Protein AF-A0A835FWF7-F1 (afdb_monomer_lite)

Organism: NCBI:txid1010633

pLDDT: mean 70.06, std 18.88, range [43.25, 95.38]

Foldseek 3Di:
DPPVVVVVVVVVVVVVPDDDDDDDDDDDDDPPPPDPPDPPDPDDDDDWDWDAAADWPADPVRFTAQDDAAAAKDWDDDDPNWIKIAGQDWALDGHHGTWTAPPVPSTIGDPDIDTDDDSDHHPVVVD

Radius of gyration: 30.27 Å; chains: 1; bounding box: 57×34×89 Å

InterPro domains:
  IPR000877 Proteinase inhibitor I12, Bowman-Birk [SM00269] (69-123)
  IPR035995 Bowman-Birk type proteinase inhibitor [G3DSA:2.10.69.10] (63-123)
  IPR035995 Bowman-Birk type proteinase inhibitor [SSF57247] (64-125)

Sequence (127 aa):
MEKRVASIAALLLFLVAGLFAAAVAGDDADGAIRLPSDTTASGPEEMARIVRGTTTTEGENGEKRPWKCCDKSVTGPTTEGKVVWYCMDKVKKCTCNSCYELVASQSYYCLDGYSGISPGPSCTTHA

Structure (mmCIF, N/CA/C/O backbone):
data_AF-A0A835FWF7-F1
#
_entry.id   AF-A0A835FWF7-F1
#
loop_
_atom_site.group_PDB
_atom_site.id
_atom_site.type_symbol
_atom_site.label_atom_id
_atom_site.label_alt_id
_atom_site.label_comp_id
_atom_site.label_asym_id
_atom_site.label_entity_id
_atom_site.label_seq_id
_atom_site.pdbx_PDB_ins_code
_atom_site.Cartn_x
_atom_site.Cartn_y
_atom_site.Cartn_z
_atom_site.occupancy
_atom_site.B_iso_or_equiv
_atom_site.auth_seq_id
_atom_site.auth_comp_id
_atom_site.auth_asym_id
_atom_site.auth_atom_id
_atom_site.pdbx_PDB_model_num
ATOM 1 N N . MET A 1 1 ? -26.712 -21.075 -76.425 1.00 50.34 1 MET A N 1
ATOM 2 C CA . MET A 1 1 ? -27.447 -21.698 -75.304 1.00 50.34 1 MET A CA 1
ATOM 3 C C . MET A 1 1 ? -27.245 -20.844 -74.050 1.00 50.34 1 MET A C 1
ATOM 5 O O . MET A 1 1 ? -26.800 -21.351 -73.036 1.00 50.34 1 MET A O 1
ATOM 9 N N . GLU A 1 2 ? -27.596 -19.552 -74.091 1.00 48.06 2 GLU A N 1
ATOM 10 C CA . GLU A 1 2 ? -27.304 -18.622 -72.979 1.00 48.06 2 GLU A CA 1
ATOM 11 C C . GLU A 1 2 ? -28.538 -18.150 -72.195 1.00 48.06 2 GLU A C 1
ATOM 13 O O . GLU A 1 2 ? -28.414 -17.657 -71.080 1.00 48.06 2 GLU A O 1
ATOM 18 N N . LYS A 1 3 ? -29.756 -18.337 -72.718 1.00 46.75 3 LYS A N 1
ATOM 19 C CA . LYS A 1 3 ? -30.972 -17.790 -72.079 1.00 46.75 3 LYS A CA 1
ATOM 20 C C . LYS A 1 3 ? -31.459 -18.589 -70.863 1.00 46.75 3 LYS A C 1
ATOM 22 O O . LYS A 1 3 ? -32.223 -18.067 -70.062 1.00 46.75 3 LYS A O 1
ATOM 27 N N . ARG A 1 4 ? -31.033 -19.852 -70.713 1.00 54.25 4 ARG A N 1
ATOM 28 C CA . ARG A 1 4 ? -31.480 -20.727 -69.609 1.00 54.25 4 ARG A CA 1
ATOM 29 C C . ARG A 1 4 ? -30.618 -20.615 -68.348 1.00 54.25 4 ARG A C 1
ATOM 31 O O . ARG A 1 4 ? -31.117 -20.890 -67.267 1.00 54.25 4 ARG A O 1
ATOM 38 N N . VAL A 1 5 ? -29.367 -20.164 -68.467 1.00 54.19 5 VAL A N 1
ATOM 39 C CA . VAL A 1 5 ? -28.439 -20.053 -67.325 1.00 54.19 5 VAL A CA 1
ATOM 40 C C . VAL A 1 5 ? -28.712 -18.785 -66.508 1.00 54.19 5 VAL A C 1
ATOM 42 O O . VAL A 1 5 ? -28.734 -18.837 -65.281 1.00 54.19 5 VAL A O 1
ATOM 45 N N . ALA A 1 6 ? -29.045 -17.670 -67.170 1.00 52.59 6 ALA A N 1
ATOM 46 C CA . ALA A 1 6 ? -29.401 -16.418 -66.494 1.00 52.59 6 ALA A CA 1
ATOM 47 C C . ALA A 1 6 ? -30.684 -16.532 -65.646 1.00 52.59 6 ALA A C 1
ATOM 49 O O . ALA A 1 6 ? -30.808 -15.892 -64.605 1.00 52.59 6 ALA A O 1
ATOM 50 N N . SER A 1 7 ? -31.628 -17.382 -66.065 1.00 54.88 7 SER A N 1
ATOM 51 C CA . SER A 1 7 ? -32.915 -17.554 -65.383 1.00 54.88 7 SER A CA 1
ATOM 52 C C . SER A 1 7 ? -32.791 -18.365 -64.083 1.00 54.88 7 SER A C 1
ATOM 54 O O . SER A 1 7 ? -33.498 -18.092 -63.119 1.00 54.88 7 SER A O 1
ATOM 56 N N . ILE A 1 8 ? -31.842 -19.305 -64.020 1.00 54.81 8 ILE A N 1
ATOM 57 C CA . ILE A 1 8 ? -31.585 -20.128 -62.826 1.00 54.81 8 ILE A CA 1
ATOM 58 C C . ILE A 1 8 ? -30.749 -19.350 -61.796 1.00 54.81 8 ILE A C 1
ATOM 60 O O . ILE A 1 8 ? -31.017 -19.433 -60.599 1.00 54.81 8 ILE A O 1
ATOM 64 N N . ALA A 1 9 ? -29.789 -18.533 -62.249 1.00 53.38 9 ALA A N 1
ATOM 65 C CA . ALA A 1 9 ? -28.990 -17.676 -61.368 1.00 53.38 9 ALA A CA 1
ATOM 66 C C . ALA A 1 9 ? -29.830 -16.580 -60.683 1.00 53.38 9 ALA A C 1
ATOM 68 O O . ALA A 1 9 ? -29.600 -16.268 -59.516 1.00 53.38 9 ALA A O 1
ATOM 69 N N . ALA A 1 10 ? -30.842 -16.039 -61.372 1.00 54.16 10 ALA A N 1
ATOM 70 C CA . ALA A 1 10 ? -31.753 -15.055 -60.790 1.00 54.16 10 ALA A CA 1
ATOM 71 C C . ALA A 1 10 ? -32.640 -15.657 -59.684 1.00 54.16 10 ALA A C 1
ATOM 73 O O . ALA A 1 10 ? -32.841 -15.027 -58.652 1.00 54.16 10 ALA A O 1
ATOM 74 N N . LEU A 1 11 ? -33.121 -16.894 -59.854 1.00 53.59 11 LEU A N 1
ATOM 75 C CA . LEU A 1 11 ? -33.978 -17.570 -58.869 1.00 53.59 11 LEU A CA 1
ATOM 76 C C . LEU A 1 11 ? -33.251 -17.920 -57.559 1.00 53.59 11 LEU A C 1
ATOM 78 O O . LEU A 1 11 ? -33.881 -17.931 -56.504 1.00 53.59 11 LEU A O 1
ATOM 82 N N . LEU A 1 12 ? -31.934 -18.150 -57.599 1.00 54.00 12 LEU A N 1
ATOM 83 C CA . LEU A 1 12 ? -31.133 -18.432 -56.401 1.00 54.00 12 LEU A CA 1
ATOM 84 C C . LEU A 1 12 ? -30.825 -17.179 -55.561 1.00 54.00 12 LEU A C 1
ATOM 86 O O . LEU A 1 12 ? -30.645 -17.295 -54.352 1.00 54.00 12 LEU A O 1
ATOM 90 N N . LEU A 1 13 ? -30.816 -15.982 -56.160 1.00 53.31 13 LEU A N 1
ATOM 91 C CA . LEU A 1 13 ? -30.558 -14.723 -55.443 1.00 53.31 13 LEU A CA 1
ATOM 92 C C . LEU A 1 13 ? -31.771 -14.202 -54.652 1.00 53.31 13 LEU A C 1
ATOM 94 O O . LEU A 1 13 ? -31.589 -13.510 -53.654 1.00 53.31 13 LEU A O 1
ATOM 98 N N . PHE A 1 14 ? -33.000 -14.553 -55.042 1.00 51.72 14 PHE A N 1
ATOM 99 C CA . PHE A 1 14 ? -34.215 -14.085 -54.355 1.00 51.72 14 PHE A CA 1
ATOM 100 C C . PHE A 1 14 ? -34.607 -14.909 -53.113 1.00 51.72 14 PHE A C 1
ATOM 102 O O . PHE A 1 14 ? -35.431 -14.455 -52.323 1.00 51.72 14 PHE A O 1
ATOM 109 N N . LEU A 1 15 ? -34.001 -16.081 -52.885 1.00 49.94 15 LEU A N 1
ATOM 110 C CA . LEU A 1 15 ? -34.315 -16.953 -51.739 1.00 49.94 15 LEU A CA 1
ATOM 111 C C . LEU A 1 15 ? -33.665 -16.526 -50.407 1.00 49.94 15 LEU A C 1
ATOM 113 O O . LEU A 1 15 ? -33.995 -17.089 -49.368 1.00 49.94 15 LEU A O 1
ATOM 117 N N . VAL A 1 16 ? -32.785 -15.519 -50.403 1.00 51.09 16 VAL A N 1
ATOM 118 C CA . VAL A 1 16 ? -32.129 -15.018 -49.173 1.00 51.09 16 VAL A CA 1
ATOM 119 C C . VAL A 1 16 ? -32.954 -13.916 -48.476 1.00 51.09 16 VAL A C 1
ATOM 121 O O . VAL A 1 16 ? -32.635 -13.496 -47.369 1.00 51.09 16 VAL A O 1
ATOM 124 N N . ALA A 1 17 ? -34.053 -13.456 -49.080 1.00 53.03 17 ALA A N 1
ATOM 125 C CA . ALA A 1 17 ? -34.819 -12.293 -48.617 1.00 53.03 17 ALA A CA 1
ATOM 126 C C . ALA A 1 17 ? -36.077 -12.641 -47.794 1.00 53.03 17 ALA A C 1
ATOM 128 O O . ALA A 1 17 ? -37.092 -11.957 -47.904 1.00 53.03 17 ALA A O 1
ATOM 129 N N . GLY A 1 18 ? -36.055 -13.709 -46.992 1.00 57.72 18 GLY A N 1
ATOM 130 C CA . GLY A 1 18 ? -37.292 -14.213 -46.390 1.00 57.72 18 GLY A CA 1
ATOM 131 C C . GLY A 1 18 ? -37.147 -14.925 -45.057 1.00 57.72 18 GLY A C 1
ATOM 132 O O . GLY A 1 18 ? -37.610 -16.054 -44.957 1.00 57.72 18 GLY A O 1
ATOM 133 N N . LEU A 1 19 ? -36.561 -14.288 -44.035 1.00 55.22 19 LEU A N 1
ATOM 134 C CA . LEU A 1 19 ? -36.865 -14.664 -42.647 1.00 55.22 19 LEU A CA 1
ATOM 135 C C . LEU A 1 19 ? -36.509 -13.575 -41.621 1.00 55.22 19 LEU A C 1
ATOM 137 O O . LEU A 1 19 ? -35.561 -13.717 -40.862 1.00 55.22 19 LEU A O 1
ATOM 141 N N . PHE A 1 20 ? -37.312 -12.515 -41.544 1.00 47.50 20 PHE A N 1
ATOM 142 C CA . PHE A 1 20 ? -37.444 -11.745 -40.303 1.00 47.50 20 PHE A CA 1
ATOM 143 C C . PHE A 1 20 ? -38.919 -11.392 -40.118 1.00 47.50 20 PHE A C 1
ATOM 145 O O . PHE A 1 20 ? -39.457 -10.533 -40.811 1.00 47.50 20 PHE A O 1
ATOM 152 N N . ALA A 1 21 ? -39.589 -12.119 -39.226 1.00 48.97 21 ALA A N 1
ATOM 153 C CA . ALA A 1 21 ? -40.968 -11.871 -38.831 1.00 48.97 21 ALA A CA 1
ATOM 154 C C . ALA A 1 21 ? -41.025 -11.429 -37.362 1.00 48.97 21 ALA A C 1
ATOM 156 O O . ALA A 1 21 ? -40.298 -11.971 -36.534 1.00 48.97 21 ALA A O 1
ATOM 157 N N . ALA A 1 22 ? -41.970 -10.517 -37.102 1.00 45.53 22 ALA A N 1
ATOM 158 C CA . ALA A 1 22 ? -42.478 -10.010 -35.819 1.00 45.53 22 ALA A CA 1
ATOM 159 C C . ALA A 1 22 ? -41.511 -9.109 -35.015 1.00 45.53 22 ALA A C 1
ATOM 161 O O . ALA A 1 22 ? -40.482 -9.553 -34.528 1.00 45.53 22 ALA A O 1
ATOM 162 N N . ALA A 1 23 ? -41.700 -7.786 -34.989 1.00 49.78 23 ALA A N 1
ATOM 163 C CA . ALA A 1 23 ? -42.756 -7.008 -34.319 1.00 49.78 23 ALA A CA 1
ATOM 164 C C . ALA A 1 23 ? -42.625 -6.988 -32.786 1.00 49.78 23 ALA A C 1
ATOM 166 O O . ALA A 1 23 ? -42.948 -7.974 -32.139 1.00 49.78 23 ALA A O 1
ATOM 167 N N . VAL A 1 24 ? -42.259 -5.823 -32.240 1.00 51.12 24 VAL A N 1
ATOM 168 C CA . VAL A 1 24 ? -42.900 -5.192 -31.073 1.00 51.12 24 VAL A CA 1
ATOM 169 C C . VAL A 1 24 ? -42.668 -3.680 -31.148 1.00 51.12 24 VAL A C 1
ATOM 171 O O . VAL A 1 24 ? -41.553 -3.220 -31.382 1.00 51.12 24 VAL A O 1
ATOM 174 N N . ALA A 1 25 ? -43.754 -2.925 -30.997 1.00 48.88 25 ALA A N 1
ATOM 175 C CA . ALA A 1 25 ? -43.732 -1.506 -30.679 1.00 48.88 25 ALA A CA 1
ATOM 176 C C . ALA A 1 25 ? -43.296 -1.321 -29.215 1.00 48.88 25 ALA A C 1
ATOM 178 O O . ALA A 1 25 ? -43.614 -2.162 -28.373 1.00 48.88 25 A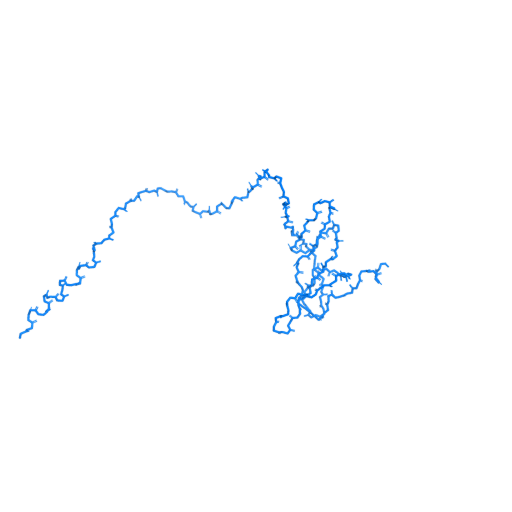LA A O 1
ATOM 179 N N . GLY A 1 26 ? -42.598 -0.227 -28.923 1.00 43.84 26 GLY A N 1
ATOM 180 C CA . GLY A 1 26 ? -42.220 0.156 -27.568 1.00 43.84 26 GLY A CA 1
ATOM 181 C C . GLY A 1 26 ? -41.623 1.557 -27.545 1.00 43.84 26 GLY A C 1
ATOM 182 O O . GLY A 1 26 ? -40.496 1.747 -27.990 1.00 43.84 26 GLY A O 1
ATOM 183 N N . ASP A 1 27 ? -42.448 2.491 -27.082 1.00 43.25 27 ASP A N 1
ATOM 184 C CA . ASP A 1 27 ? -42.230 3.888 -26.713 1.00 43.25 27 ASP A CA 1
ATOM 185 C C . ASP A 1 27 ? -40.891 4.237 -26.035 1.00 43.25 27 ASP A C 1
ATOM 187 O O . ASP A 1 27 ? -40.228 3.407 -25.415 1.00 43.25 27 ASP A O 1
ATOM 191 N N . ASP A 1 28 ? -40.580 5.534 -26.132 1.00 47.78 28 ASP A N 1
ATOM 192 C CA . ASP A 1 28 ? -39.936 6.386 -25.130 1.00 47.78 28 ASP A CA 1
ATOM 193 C C . ASP A 1 28 ? -39.031 5.728 -24.078 1.00 47.78 28 ASP A C 1
ATOM 195 O O . ASP A 1 28 ? -39.483 5.165 -23.084 1.00 47.78 28 ASP A O 1
ATOM 199 N N . ALA A 1 29 ? -37.731 5.984 -24.195 1.00 52.97 29 ALA A N 1
ATOM 200 C CA . ALA A 1 29 ? -37.018 6.825 -23.235 1.00 52.97 29 ALA A CA 1
ATOM 201 C C . ALA A 1 29 ? -35.551 6.932 -23.650 1.00 52.97 29 ALA A C 1
ATOM 203 O O . ALA A 1 29 ? -34.891 5.947 -23.982 1.00 52.97 29 ALA A O 1
ATOM 204 N N . ASP A 1 30 ? -35.049 8.158 -23.583 1.00 52.59 30 ASP A N 1
ATOM 205 C CA . ASP A 1 30 ? -33.638 8.489 -23.493 1.00 52.59 30 ASP A CA 1
ATOM 206 C C . ASP A 1 30 ? -32.929 7.515 -22.533 1.00 52.59 30 ASP A C 1
ATOM 208 O O . ASP A 1 30 ? -33.166 7.503 -21.322 1.00 52.59 30 ASP A O 1
ATOM 212 N N . GLY A 1 31 ? -32.097 6.639 -23.099 1.00 50.72 31 GLY A N 1
ATOM 213 C CA . GLY A 1 31 ? -31.303 5.646 -22.386 1.00 50.72 31 GLY A CA 1
ATOM 214 C C . GLY A 1 31 ? -30.131 6.286 -21.653 1.00 50.72 31 GLY A C 1
ATOM 215 O O . GLY A 1 31 ? -28.981 5.907 -21.863 1.00 50.72 31 GLY A O 1
ATOM 216 N N . ALA A 1 32 ? -30.406 7.239 -20.766 1.00 58.31 32 ALA A N 1
ATOM 217 C CA . ALA A 1 32 ? -29.503 7.521 -19.672 1.00 58.31 32 ALA A CA 1
ATOM 218 C C . ALA A 1 32 ? -29.465 6.263 -18.799 1.00 58.31 32 ALA A C 1
ATOM 220 O O . ALA A 1 32 ? -30.391 5.984 -18.037 1.00 58.31 32 ALA A O 1
ATOM 221 N N . ILE A 1 33 ? -28.392 5.482 -18.932 1.00 61.03 33 ILE A N 1
ATOM 222 C CA . ILE A 1 33 ? -28.049 4.387 -18.025 1.00 61.03 33 ILE A CA 1
ATOM 223 C C . ILE A 1 33 ? -27.966 4.989 -16.619 1.00 61.03 33 ILE A C 1
ATOM 225 O O . ILE A 1 33 ? -26.936 5.520 -16.201 1.00 61.03 33 ILE A O 1
ATOM 229 N N . ARG A 1 34 ? -29.072 4.944 -15.877 1.00 61.59 34 ARG A N 1
ATOM 230 C CA . ARG A 1 34 ? -29.055 5.182 -14.442 1.00 61.59 34 ARG A CA 1
ATOM 231 C C . ARG A 1 34 ? -28.466 3.936 -13.815 1.00 61.59 34 ARG A C 1
ATOM 233 O O . ARG A 1 34 ? -29.162 2.950 -13.592 1.00 61.59 34 ARG A O 1
ATOM 240 N N . LEU A 1 35 ? -27.159 3.983 -13.565 1.00 57.72 35 LEU A N 1
ATOM 241 C CA . LEU A 1 35 ? -26.553 3.078 -12.602 1.00 57.72 35 LEU A CA 1
ATOM 242 C C . LEU A 1 35 ? -27.348 3.192 -11.291 1.00 57.72 35 LEU A C 1
ATOM 244 O O . LEU A 1 35 ? -27.619 4.316 -10.858 1.00 57.72 35 LEU A O 1
ATOM 248 N N . PRO A 1 36 ? -27.716 2.076 -10.644 1.00 51.25 36 PRO A N 1
ATOM 249 C CA . PRO A 1 36 ? -28.204 2.134 -9.280 1.00 51.25 36 PRO A CA 1
ATOM 250 C C . PRO A 1 36 ? -27.065 2.638 -8.385 1.00 51.25 36 PRO A C 1
ATOM 252 O O . PRO A 1 36 ? -26.166 1.892 -8.002 1.00 51.25 36 PRO A O 1
ATOM 255 N N . SER A 1 37 ? -27.081 3.929 -8.066 1.00 59.91 37 SER A N 1
ATOM 256 C CA . SER A 1 37 ? -26.454 4.435 -6.852 1.00 59.91 37 SER A CA 1
ATOM 257 C C . SER A 1 37 ? -27.473 4.251 -5.744 1.00 59.91 37 SER A C 1
ATOM 259 O O . SER A 1 37 ? -28.423 5.016 -5.667 1.00 59.91 37 SER A O 1
ATOM 261 N N . ASP A 1 38 ? -27.306 3.157 -5.006 1.00 53.97 38 ASP A N 1
ATOM 262 C CA . ASP A 1 38 ? -27.712 2.930 -3.612 1.00 53.97 38 ASP A CA 1
ATOM 263 C C . ASP A 1 38 ? -28.194 1.493 -3.439 1.00 53.97 38 ASP A C 1
ATOM 265 O O . ASP A 1 38 ? -29.379 1.184 -3.343 1.00 53.97 38 ASP A O 1
ATOM 269 N N . THR A 1 39 ? -27.224 0.582 -3.361 1.00 47.53 39 THR A N 1
ATOM 270 C CA . THR A 1 39 ? -27.454 -0.694 -2.694 1.00 47.53 39 THR A CA 1
ATOM 271 C C . THR A 1 39 ? -27.368 -0.453 -1.191 1.00 47.53 39 THR A C 1
ATOM 273 O O . THR A 1 39 ? -26.315 -0.588 -0.569 1.00 47.53 39 THR A O 1
ATOM 276 N N . THR A 1 40 ? -28.505 -0.121 -0.591 1.00 54.06 40 THR A N 1
ATOM 277 C CA . THR A 1 40 ? -28.827 -0.532 0.776 1.00 54.06 40 THR A CA 1
ATOM 278 C C . THR A 1 40 ? -29.064 -2.045 0.743 1.00 54.06 40 THR A C 1
ATOM 280 O O . THR A 1 40 ? -30.192 -2.510 0.627 1.00 54.06 40 THR A O 1
ATOM 283 N N . ALA A 1 41 ? -27.987 -2.835 0.787 1.00 43.50 41 ALA A N 1
ATOM 284 C CA . ALA A 1 41 ? -28.076 -4.265 1.072 1.00 43.50 41 ALA A CA 1
ATOM 285 C C . ALA A 1 41 ? -27.749 -4.486 2.544 1.00 43.50 41 ALA A C 1
ATOM 287 O O . ALA A 1 41 ? -26.594 -4.528 2.964 1.00 43.50 41 ALA A O 1
ATOM 288 N N . SER A 1 42 ? -28.810 -4.633 3.324 1.00 52.75 42 SER A N 1
ATOM 289 C CA . SER A 1 42 ? -28.822 -5.376 4.573 1.00 52.75 42 SER A CA 1
ATOM 290 C C . SER A 1 42 ? -28.442 -6.829 4.267 1.00 52.75 42 SER A C 1
ATOM 292 O O . SER A 1 42 ? -29.272 -7.633 3.853 1.00 52.75 42 SER A O 1
ATOM 294 N N . GLY A 1 43 ? -27.169 -7.154 4.459 1.00 47.38 43 GLY A N 1
ATOM 295 C CA . GLY A 1 43 ? -26.656 -8.517 4.524 1.00 47.38 43 GLY A CA 1
ATOM 296 C C . GLY A 1 43 ? -25.546 -8.556 5.573 1.00 47.38 43 GLY A C 1
ATOM 297 O O . GLY A 1 43 ? -24.670 -7.688 5.537 1.00 47.38 43 GLY A O 1
ATOM 298 N N . PRO A 1 44 ? -25.574 -9.479 6.545 1.00 58.47 44 PRO A N 1
ATOM 299 C CA . PRO A 1 44 ? -24.440 -9.682 7.422 1.00 58.47 44 PRO A CA 1
ATOM 300 C C . PRO A 1 44 ? -23.445 -10.579 6.681 1.00 58.47 44 PRO A C 1
ATOM 302 O O . PRO A 1 44 ? -23.764 -11.731 6.430 1.00 58.47 44 PRO A O 1
ATOM 305 N N . GLU A 1 45 ? -22.306 -10.012 6.277 1.00 47.19 45 GLU A N 1
ATOM 306 C CA . GLU A 1 45 ? -20.953 -10.607 6.278 1.00 47.19 45 GLU A CA 1
ATOM 307 C C . GLU A 1 45 ? -20.029 -9.848 5.297 1.00 47.19 45 GLU A C 1
ATOM 309 O O . GLU A 1 45 ? -20.234 -9.819 4.089 1.00 47.19 45 GLU A O 1
ATOM 314 N N . GLU A 1 46 ? -19.035 -9.173 5.883 1.00 52.62 46 GLU A N 1
ATOM 315 C CA . GLU A 1 46 ? -17.799 -8.633 5.288 1.00 52.62 46 GLU A CA 1
ATOM 316 C C . GLU A 1 46 ? -17.900 -7.757 4.021 1.00 52.62 46 GLU A C 1
ATOM 318 O O . GLU A 1 46 ? -17.326 -8.031 2.969 1.00 52.62 46 GLU A O 1
ATOM 323 N N . MET A 1 47 ? -18.574 -6.613 4.145 1.00 44.31 47 MET A N 1
ATOM 324 C CA . MET A 1 47 ? -18.611 -5.589 3.097 1.00 44.31 47 MET A CA 1
ATOM 325 C C . MET A 1 47 ? -17.309 -4.767 3.094 1.00 44.31 47 MET A C 1
ATOM 327 O O . MET A 1 47 ? -17.201 -3.740 3.766 1.00 44.31 47 MET A O 1
ATOM 331 N N . ALA A 1 48 ? -16.311 -5.211 2.331 1.00 51.75 48 ALA A N 1
ATOM 332 C CA . ALA A 1 48 ? -15.135 -4.406 2.009 1.00 51.75 48 ALA A CA 1
ATOM 333 C C . ALA A 1 48 ? -15.548 -3.163 1.198 1.00 51.75 48 ALA A C 1
ATOM 335 O O . ALA A 1 48 ? -16.092 -3.278 0.098 1.00 51.75 48 ALA A O 1
ATOM 336 N N . ARG A 1 49 ? -15.285 -1.957 1.721 1.00 59.25 49 ARG A N 1
ATOM 337 C CA . ARG A 1 49 ? -15.574 -0.694 1.024 1.00 59.25 49 ARG A CA 1
ATOM 338 C C . ARG A 1 49 ? -14.288 -0.089 0.475 1.00 59.25 49 ARG A C 1
ATOM 340 O O . ARG A 1 49 ? -13.391 0.248 1.243 1.00 59.25 49 ARG A O 1
ATOM 347 N N . ILE A 1 50 ? -14.216 0.082 -0.847 1.00 51.56 50 ILE A N 1
ATOM 348 C CA . ILE A 1 50 ? -13.125 0.829 -1.480 1.00 51.56 50 ILE A CA 1
ATOM 349 C C . ILE A 1 50 ? -13.380 2.328 -1.283 1.00 51.56 50 ILE A C 1
ATOM 351 O O . ILE A 1 50 ? -14.351 2.868 -1.813 1.00 51.56 50 ILE A O 1
ATOM 355 N N . VAL A 1 51 ? -12.520 3.005 -0.518 1.00 57.91 51 VAL A N 1
ATOM 356 C CA . VAL A 1 51 ? -12.561 4.468 -0.315 1.00 57.91 51 VAL A CA 1
ATOM 357 C C . VAL A 1 51 ? -11.486 5.132 -1.183 1.00 57.91 51 VAL A C 1
ATOM 359 O O . VAL A 1 51 ? -10.401 4.580 -1.323 1.00 57.91 51 VAL A O 1
ATOM 362 N N . ARG A 1 52 ? -11.767 6.309 -1.762 1.00 50.38 52 ARG A N 1
ATOM 363 C CA . ARG A 1 52 ? -10.773 7.131 -2.479 1.00 50.38 52 ARG A CA 1
ATOM 364 C C . ARG A 1 52 ? -10.149 8.173 -1.547 1.00 50.38 52 ARG A C 1
ATOM 366 O O . ARG A 1 52 ? -10.865 8.943 -0.913 1.00 50.38 52 ARG A O 1
ATOM 373 N N . GLY A 1 53 ? -8.825 8.219 -1.494 1.00 50.22 53 GLY A N 1
ATOM 374 C CA . GLY A 1 53 ? -7.986 9.206 -0.809 1.00 50.22 53 GLY A CA 1
ATOM 375 C C . GLY A 1 53 ? -7.254 10.137 -1.787 1.00 50.22 53 GLY A C 1
ATOM 376 O O . GLY A 1 53 ? -7.244 9.906 -2.992 1.00 50.22 53 GLY A O 1
ATOM 377 N N . THR A 1 54 ? -6.680 11.232 -1.274 1.00 46.19 54 THR A N 1
ATOM 378 C CA . THR A 1 54 ? -6.239 12.395 -2.080 1.00 46.19 54 THR A CA 1
ATOM 379 C C . THR A 1 54 ? -4.816 12.890 -1.786 1.00 46.19 54 THR A C 1
ATOM 381 O O . THR A 1 54 ? -4.548 14.088 -1.821 1.00 46.19 54 THR A O 1
ATOM 384 N N . THR A 1 55 ? -3.855 12.020 -1.476 1.00 52.75 55 THR A N 1
ATOM 385 C CA . THR A 1 55 ? -2.468 12.448 -1.217 1.00 52.75 55 THR A CA 1
ATOM 386 C C . THR A 1 55 ? -1.446 11.590 -1.942 1.00 52.75 55 THR A C 1
ATOM 388 O O . THR A 1 55 ? -1.363 10.384 -1.764 1.00 52.75 55 THR A O 1
ATOM 391 N N . THR A 1 56 ? -0.624 12.255 -2.741 1.00 53.28 56 THR A N 1
ATOM 392 C CA . THR A 1 56 ? 0.470 11.660 -3.501 1.00 53.28 56 THR A CA 1
ATOM 393 C C . THR A 1 56 ? 1.752 12.437 -3.173 1.00 53.28 56 THR A C 1
ATOM 395 O O . THR A 1 56 ? 1.705 13.663 -3.026 1.00 53.28 56 THR A O 1
ATOM 398 N N . THR A 1 57 ? 2.887 11.752 -3.042 1.00 59.09 57 THR A N 1
ATOM 399 C CA . THR A 1 57 ? 4.223 12.315 -2.749 1.00 59.09 57 THR A CA 1
ATOM 400 C C . THR A 1 57 ? 5.177 11.967 -3.887 1.00 59.09 57 THR A C 1
ATOM 402 O O . THR A 1 57 ? 5.099 10.864 -4.410 1.00 59.09 57 THR A O 1
ATOM 405 N N . GLU A 1 58 ? 6.063 12.865 -4.310 1.00 54.03 58 GLU A N 1
ATOM 406 C CA . GLU A 1 58 ? 6.963 12.587 -5.443 1.00 54.03 58 GLU A CA 1
ATOM 407 C C . GLU A 1 58 ? 7.917 11.414 -5.136 1.00 54.03 58 GLU A C 1
ATOM 409 O O . GLU A 1 58 ? 8.476 11.292 -4.038 1.00 54.03 58 GLU A O 1
ATOM 414 N N . GLY A 1 59 ? 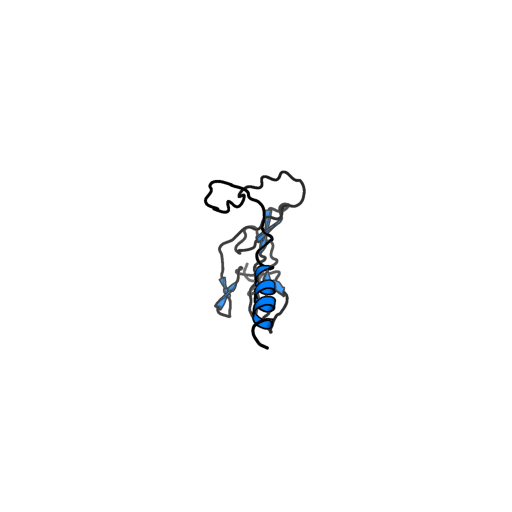8.011 10.478 -6.080 1.00 54.59 59 GLY A N 1
ATOM 415 C CA . GLY A 1 59 ? 8.981 9.391 -6.097 1.00 54.59 59 GLY A CA 1
ATOM 416 C C . GLY A 1 59 ? 10.240 9.778 -6.870 1.00 54.59 59 GLY A C 1
ATOM 417 O O . GLY A 1 59 ? 10.255 10.741 -7.631 1.00 54.59 59 GLY A O 1
ATOM 418 N N . GLU A 1 60 ? 11.310 9.009 -6.678 1.00 51.97 60 GLU A N 1
ATOM 419 C CA . GLU A 1 60 ? 12.646 9.281 -7.234 1.00 51.97 60 GLU A CA 1
ATOM 420 C C . GLU A 1 60 ? 12.705 9.247 -8.779 1.00 51.97 60 GLU A C 1
ATOM 422 O O . GLU A 1 60 ? 13.664 9.734 -9.366 1.00 51.97 60 GLU A O 1
ATOM 427 N N . ASN A 1 61 ? 11.676 8.711 -9.454 1.00 49.25 61 ASN A N 1
ATOM 428 C CA . ASN A 1 61 ? 11.562 8.671 -10.920 1.00 49.25 61 ASN A CA 1
ATOM 429 C C . ASN A 1 61 ? 10.536 9.671 -11.501 1.00 49.25 61 ASN A C 1
ATOM 431 O O . ASN A 1 61 ? 10.201 9.572 -12.680 1.00 49.25 61 ASN A O 1
ATOM 435 N N . GLY A 1 62 ? 10.005 10.592 -10.690 1.00 53.94 62 GLY A N 1
ATOM 436 C CA . GLY A 1 62 ? 8.941 11.521 -11.090 1.00 53.94 62 GLY A CA 1
ATOM 437 C C . GLY A 1 62 ? 7.521 10.937 -11.049 1.00 53.94 62 GLY A C 1
ATOM 438 O O . GLY A 1 62 ? 6.555 11.690 -11.157 1.00 53.94 62 GLY A O 1
ATOM 439 N N . GLU A 1 63 ? 7.359 9.629 -10.829 1.00 66.31 63 GLU A N 1
ATOM 440 C CA . GLU A 1 63 ? 6.067 9.007 -10.546 1.00 66.31 63 GLU A CA 1
ATOM 441 C C . GLU A 1 63 ? 5.705 9.207 -9.070 1.00 66.31 63 GLU A C 1
ATOM 443 O O . GLU A 1 63 ? 6.547 9.159 -8.169 1.00 66.31 63 GLU A O 1
ATOM 448 N N . LYS A 1 64 ? 4.434 9.499 -8.797 1.00 80.44 64 LYS A N 1
ATOM 449 C CA . LYS A 1 64 ? 3.999 9.953 -7.477 1.00 80.44 64 LYS A CA 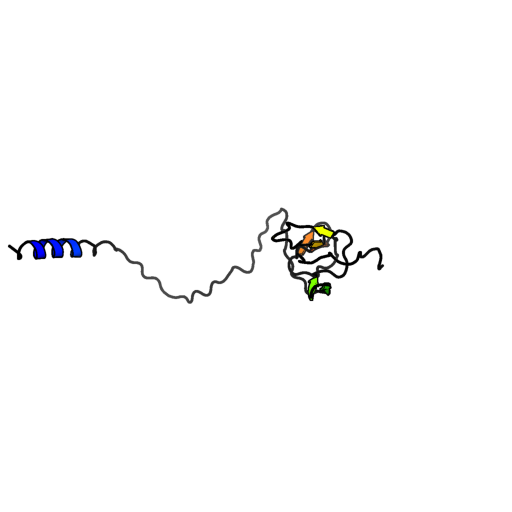1
ATOM 450 C C . LYS A 1 64 ? 3.557 8.767 -6.618 1.00 80.44 64 LYS A C 1
ATOM 452 O O . LYS A 1 64 ? 2.586 8.088 -6.937 1.00 80.44 64 LYS A O 1
ATOM 457 N N . ARG A 1 65 ? 4.254 8.535 -5.504 1.00 88.38 65 ARG A N 1
ATOM 458 C CA . ARG A 1 65 ? 3.933 7.506 -4.509 1.00 88.38 65 ARG A CA 1
ATOM 459 C C . ARG A 1 65 ? 2.616 7.830 -3.789 1.00 88.38 65 ARG A C 1
ATOM 461 O O . ARG A 1 65 ? 2.415 8.986 -3.404 1.00 88.38 65 ARG A O 1
ATOM 468 N N . PRO A 1 66 ? 1.755 6.836 -3.514 1.00 90.56 66 PRO A N 1
ATOM 469 C CA . PRO A 1 66 ? 0.515 7.039 -2.751 1.00 90.56 66 PRO A CA 1
ATOM 470 C C . PRO A 1 66 ? 0.716 7.272 -1.239 1.00 90.56 66 PRO A C 1
ATOM 472 O O . PRO A 1 66 ? -0.218 7.646 -0.524 1.00 90.56 66 PRO A O 1
ATOM 475 N N . TRP A 1 67 ? 1.932 7.044 -0.735 1.00 90.38 67 TRP A N 1
ATOM 476 C CA . TRP A 1 67 ? 2.333 7.239 0.661 1.00 90.38 67 TRP A CA 1
ATOM 477 C C . TRP A 1 67 ? 3.578 8.129 0.766 1.00 90.38 67 TRP A C 1
ATOM 479 O O . TRP A 1 67 ? 4.299 8.351 -0.210 1.00 90.38 67 TRP A O 1
ATOM 489 N N . LYS A 1 68 ? 3.829 8.659 1.970 1.00 88.69 68 LYS A N 1
ATOM 490 C CA . LYS A 1 68 ? 5.017 9.479 2.279 1.00 88.69 68 LYS A CA 1
ATOM 491 C C . LYS A 1 68 ? 6.200 8.606 2.712 1.00 88.69 68 LYS A C 1
ATOM 493 O O . LYS A 1 68 ? 7.285 8.698 2.136 1.00 88.69 68 LYS A O 1
ATOM 498 N N . CYS A 1 69 ? 5.947 7.730 3.678 1.00 90.94 69 CYS A N 1
ATOM 499 C CA . CYS A 1 69 ? 6.856 6.722 4.217 1.00 90.94 69 CYS A CA 1
ATOM 500 C C . CYS A 1 69 ? 6.142 5.359 4.241 1.00 90.94 69 CYS A C 1
ATOM 502 O O . CYS A 1 69 ? 4.917 5.326 4.104 1.00 90.94 69 CYS A O 1
ATOM 504 N N . CYS A 1 70 ? 6.891 4.263 4.357 1.00 93.31 70 CYS A N 1
ATOM 505 C CA . CYS A 1 70 ? 6.335 2.918 4.475 1.00 93.31 70 CYS A CA 1
ATOM 506 C C . CYS A 1 70 ? 7.230 2.004 5.322 1.00 93.31 70 CYS A C 1
ATOM 508 O O . CYS A 1 70 ? 8.381 1.770 4.955 1.00 93.31 70 CYS A O 1
ATOM 510 N N . ASP A 1 71 ? 6.701 1.449 6.412 1.00 94.94 71 ASP A N 1
ATOM 511 C CA . ASP A 1 71 ? 7.399 0.454 7.236 1.00 94.94 71 ASP A CA 1
ATOM 512 C C . ASP A 1 71 ? 7.227 -0.970 6.689 1.00 94.94 71 ASP A C 1
ATOM 514 O O . ASP A 1 71 ? 8.161 -1.771 6.714 1.00 94.94 71 ASP A O 1
ATOM 518 N N . LYS A 1 72 ? 6.040 -1.293 6.161 1.00 95.31 72 LYS A N 1
ATOM 519 C CA . LYS A 1 72 ? 5.688 -2.623 5.641 1.00 95.31 72 LYS A CA 1
ATOM 520 C C . LYS A 1 72 ? 5.502 -2.599 4.131 1.00 95.31 72 LYS A C 1
ATOM 522 O O . LYS A 1 72 ? 4.390 -2.737 3.620 1.00 95.31 72 LYS A O 1
ATOM 527 N N . SER A 1 73 ? 6.600 -2.416 3.409 1.00 94.50 73 SER A N 1
ATOM 528 C CA . SER A 1 73 ? 6.583 -2.478 1.947 1.00 94.50 73 SER A CA 1
ATOM 529 C C . SER A 1 73 ? 6.645 -3.918 1.436 1.00 94.50 73 SER A C 1
ATOM 531 O O . SER A 1 73 ? 7.329 -4.769 2.006 1.00 94.50 73 SER A O 1
ATOM 533 N N . VAL A 1 74 ? 5.924 -4.189 0.349 1.00 95.38 74 V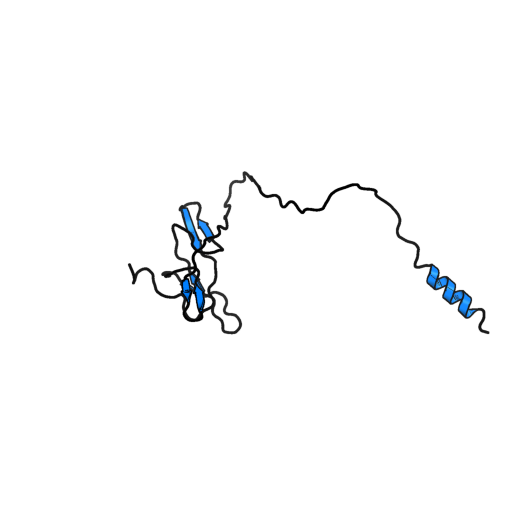AL A N 1
ATOM 534 C CA . VAL A 1 74 ? 5.970 -5.466 -0.370 1.00 95.38 74 VAL A CA 1
ATOM 535 C C . VAL A 1 74 ? 6.100 -5.218 -1.868 1.00 95.38 74 VAL A C 1
ATOM 537 O O . VAL A 1 74 ? 5.596 -4.222 -2.394 1.00 95.38 74 VAL A O 1
ATOM 540 N N . THR A 1 75 ? 6.780 -6.125 -2.560 1.00 94.12 75 THR A N 1
ATOM 541 C CA . THR A 1 75 ? 6.848 -6.130 -4.020 1.00 94.12 75 THR A CA 1
ATOM 542 C C . THR A 1 75 ? 5.666 -6.904 -4.590 1.00 94.12 75 THR A C 1
ATOM 544 O O . THR A 1 75 ? 5.315 -7.984 -4.116 1.00 94.12 75 THR A O 1
ATOM 547 N N . GLY A 1 76 ? 5.031 -6.341 -5.611 1.00 88.88 76 GLY A N 1
ATOM 548 C CA . GLY A 1 76 ? 4.052 -7.047 -6.423 1.00 88.88 76 GLY A CA 1
ATOM 549 C C . GLY A 1 76 ? 4.685 -7.790 -7.597 1.00 88.88 76 GLY A C 1
ATOM 550 O O . GLY A 1 76 ? 5.909 -7.921 -7.675 1.00 88.88 76 GLY A O 1
ATOM 551 N N . PRO A 1 77 ? 3.853 -8.250 -8.545 1.00 84.25 77 PRO A N 1
ATOM 552 C CA . PRO A 1 77 ? 4.328 -8.855 -9.780 1.00 84.25 77 PRO A CA 1
ATOM 553 C C . PRO A 1 77 ? 5.201 -7.872 -10.569 1.00 84.25 77 PRO A C 1
ATOM 555 O O . PRO A 1 77 ? 4.765 -6.775 -10.919 1.00 84.25 77 PRO A O 1
ATOM 558 N N . THR A 1 78 ? 6.432 -8.277 -10.867 1.00 81.94 78 THR A N 1
ATOM 559 C CA . THR A 1 78 ? 7.333 -7.525 -11.746 1.00 81.94 78 THR A CA 1
ATOM 560 C C . THR A 1 78 ? 6.992 -7.850 -13.195 1.00 81.94 78 THR A C 1
ATOM 562 O O . THR A 1 78 ? 7.073 -9.009 -13.598 1.00 81.94 78 THR A O 1
ATOM 565 N N . THR A 1 79 ? 6.650 -6.835 -13.990 1.00 79.00 79 THR A N 1
ATOM 566 C CA . THR A 1 79 ? 6.406 -6.988 -15.436 1.00 79.00 79 THR A CA 1
ATOM 567 C C . THR A 1 79 ? 7.437 -6.160 -16.192 1.00 79.00 79 THR A C 1
ATOM 569 O O . THR A 1 79 ? 7.688 -5.016 -15.819 1.00 79.00 79 THR A O 1
ATOM 572 N N . GLU A 1 80 ? 8.080 -6.736 -17.214 1.00 78.94 80 GLU A N 1
ATOM 573 C CA . GLU A 1 80 ? 9.023 -6.015 -18.096 1.00 78.94 80 GLU A CA 1
ATOM 574 C C . GLU A 1 80 ? 10.139 -5.251 -17.345 1.00 78.94 80 GLU A C 1
ATOM 576 O O . GLU A 1 80 ? 10.545 -4.153 -17.721 1.00 78.94 80 GLU A O 1
ATOM 581 N N . GLY A 1 81 ? 10.629 -5.812 -16.233 1.00 74.75 81 GLY A N 1
ATOM 582 C CA . GLY A 1 81 ? 11.691 -5.203 -15.421 1.00 74.75 81 GLY A CA 1
ATOM 583 C C . GLY A 1 81 ? 11.254 -4.013 -14.556 1.00 74.75 81 GLY A C 1
ATOM 584 O O . GLY A 1 81 ? 12.090 -3.428 -13.869 1.00 74.75 81 GLY A O 1
ATOM 585 N N . LYS A 1 82 ? 9.962 -3.661 -14.537 1.00 80.44 82 LYS A N 1
ATOM 586 C CA . LYS A 1 82 ? 9.397 -2.661 -13.623 1.00 80.44 82 LYS A CA 1
ATOM 587 C C . LYS A 1 82 ? 8.848 -3.351 -12.380 1.00 80.44 82 LYS A C 1
ATOM 589 O O . LYS A 1 82 ? 7.898 -4.130 -12.455 1.00 80.44 82 LYS A O 1
ATOM 594 N N . VAL A 1 83 ? 9.463 -3.065 -11.234 1.00 87.06 83 VAL A N 1
ATOM 595 C CA . VAL A 1 83 ? 8.970 -3.510 -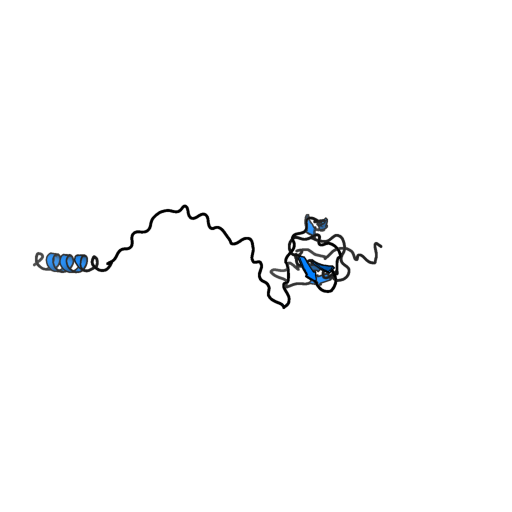9.927 1.00 87.06 83 VAL A CA 1
ATOM 596 C C . VAL A 1 83 ? 7.853 -2.570 -9.484 1.00 87.06 83 VAL A C 1
ATOM 598 O O . VAL A 1 83 ? 8.019 -1.348 -9.499 1.00 87.06 83 VAL A O 1
ATOM 601 N N . VAL A 1 84 ? 6.724 -3.149 -9.080 1.00 91.88 84 VAL A N 1
ATOM 602 C CA . VAL A 1 84 ? 5.629 -2.416 -8.440 1.00 91.88 84 VAL A CA 1
ATOM 603 C C . VAL A 1 84 ? 5.718 -2.635 -6.936 1.00 91.88 84 VAL A C 1
ATOM 605 O O . VAL A 1 84 ? 5.768 -3.773 -6.471 1.00 91.88 84 VAL A O 1
ATOM 608 N N . TRP A 1 85 ? 5.725 -1.549 -6.176 1.00 93.38 85 TRP A N 1
ATOM 609 C CA . TRP A 1 85 ? 5.711 -1.557 -4.719 1.00 93.38 85 TRP A CA 1
ATOM 610 C C . TRP A 1 85 ? 4.307 -1.302 -4.194 1.00 93.38 85 TRP A C 1
ATOM 612 O O . TRP A 1 85 ? 3.570 -0.498 -4.760 1.00 93.38 85 TRP A O 1
ATOM 622 N N . TYR A 1 86 ? 3.976 -1.930 -3.072 1.00 94.38 86 TYR A N 1
ATOM 623 C CA . TYR A 1 86 ? 2.765 -1.671 -2.299 1.00 94.38 86 TYR A CA 1
ATOM 624 C C . TYR A 1 86 ? 3.142 -1.415 -0.840 1.00 94.38 86 TYR A C 1
ATOM 626 O O . TYR A 1 86 ? 4.068 -2.041 -0.319 1.00 94.38 86 TYR A O 1
ATOM 634 N N . CYS A 1 87 ? 2.417 -0.518 -0.170 1.00 94.88 87 CYS A N 1
ATOM 635 C CA . CYS A 1 87 ? 2.611 -0.258 1.253 1.00 94.88 87 CYS A CA 1
ATOM 636 C C . CYS A 1 87 ? 1.470 -0.827 2.095 1.00 94.88 87 CYS A C 1
ATOM 638 O O . CYS A 1 87 ? 0.331 -0.375 1.998 1.00 94.88 87 CYS A O 1
ATOM 640 N N . MET A 1 88 ? 1.794 -1.791 2.956 1.00 94.75 88 MET A N 1
ATOM 641 C CA . MET A 1 88 ? 0.846 -2.527 3.801 1.00 94.75 88 MET A CA 1
ATOM 642 C C . MET A 1 88 ? 0.797 -1.989 5.238 1.00 94.75 88 MET A C 1
ATOM 644 O O . MET A 1 88 ? 0.463 -2.712 6.185 1.00 94.75 88 MET A O 1
ATOM 648 N N . ASP A 1 89 ? 1.138 -0.717 5.427 1.00 94.25 89 ASP A N 1
ATOM 649 C CA . ASP A 1 89 ? 0.976 -0.060 6.716 1.00 94.25 89 ASP A CA 1
ATOM 650 C C . ASP A 1 89 ? -0.509 0.118 7.034 1.00 94.25 89 ASP A C 1
ATOM 652 O O . ASP A 1 89 ? -1.305 0.566 6.206 1.00 94.25 89 ASP A O 1
ATOM 656 N N . LYS A 1 90 ? -0.890 -0.224 8.269 1.00 93.00 90 LYS A N 1
ATOM 657 C CA . LYS A 1 90 ? -2.226 0.084 8.783 1.00 93.00 90 LYS A CA 1
ATOM 658 C C . LYS A 1 90 ? -2.279 1.570 9.099 1.00 93.00 90 LYS A C 1
ATOM 660 O O . LYS A 1 90 ? -1.646 2.017 10.053 1.00 93.00 90 LYS A O 1
ATOM 665 N N . VAL A 1 91 ? -3.073 2.318 8.345 1.00 90.19 91 VAL A N 1
ATOM 666 C CA . VAL A 1 91 ? -3.242 3.760 8.552 1.00 90.19 91 VAL A CA 1
ATOM 667 C C . VAL A 1 91 ? -4.619 4.078 9.126 1.00 90.19 91 VAL A C 1
ATOM 669 O O . VAL A 1 91 ? -5.597 3.379 8.872 1.00 90.19 91 VAL A O 1
ATOM 672 N N . LYS A 1 92 ? -4.717 5.155 9.912 1.00 89.69 92 LYS A N 1
ATOM 673 C CA . LYS A 1 92 ? -6.002 5.644 10.455 1.00 89.69 92 LYS A CA 1
ATOM 674 C C . LYS A 1 92 ? -6.831 6.419 9.437 1.00 89.69 92 LYS A C 1
ATOM 676 O O . LYS A 1 92 ? -8.047 6.486 9.555 1.00 89.69 92 LYS A O 1
ATOM 681 N N . LYS A 1 93 ? -6.170 7.000 8.439 1.00 85.94 93 LYS A N 1
ATOM 682 C CA . LYS A 1 93 ? -6.793 7.732 7.342 1.00 85.94 93 LYS A CA 1
ATOM 683 C C . LYS A 1 93 ? -6.125 7.309 6.051 1.00 85.94 93 LYS A C 1
ATOM 685 O O . LYS A 1 93 ? -4.899 7.280 5.984 1.00 85.94 93 LYS A O 1
ATOM 690 N N . CYS A 1 94 ? -6.926 7.003 5.041 1.00 83.38 94 CYS A N 1
ATOM 691 C CA . CYS A 1 94 ? -6.382 6.622 3.755 1.00 83.38 94 CYS A CA 1
ATOM 692 C C . CYS A 1 94 ? -6.010 7.840 2.900 1.00 83.38 94 CYS A C 1
ATOM 694 O O . CYS A 1 94 ? -6.728 8.843 2.874 1.00 83.38 94 CYS A O 1
ATOM 696 N N . THR A 1 95 ? -4.883 7.742 2.198 1.00 81.38 95 THR A N 1
ATOM 697 C CA . THR A 1 95 ? -4.334 8.806 1.346 1.00 81.38 95 THR A CA 1
ATOM 698 C C . THR A 1 95 ? -4.322 8.451 -0.137 1.00 81.38 95 THR A C 1
ATOM 700 O O . THR A 1 95 ? -4.031 9.323 -0.941 1.00 81.38 95 THR A O 1
ATOM 703 N N . CYS A 1 96 ? -4.675 7.227 -0.529 1.00 87.56 96 CYS A N 1
ATOM 704 C CA . CYS A 1 96 ? -4.562 6.758 -1.911 1.00 87.56 96 CYS A CA 1
ATOM 705 C C . CYS A 1 96 ? -5.910 6.414 -2.546 1.00 87.56 96 CYS A C 1
ATOM 707 O O . CYS A 1 96 ? -6.919 6.402 -1.857 1.00 87.56 96 CYS A O 1
ATOM 709 N N . ASN A 1 97 ? -5.960 6.156 -3.849 1.00 86.75 97 ASN A N 1
ATOM 710 C CA . ASN A 1 97 ? -7.215 5.992 -4.584 1.00 86.75 97 ASN A CA 1
ATOM 711 C C . ASN A 1 97 ? -7.969 4.711 -4.213 1.00 86.75 97 ASN A C 1
ATOM 713 O O . ASN A 1 97 ? -9.198 4.719 -4.196 1.00 86.75 97 ASN A O 1
ATOM 717 N N . SER A 1 98 ? -7.252 3.627 -3.928 1.00 89.31 98 SER A N 1
ATOM 718 C CA . SER A 1 98 ? -7.832 2.322 -3.619 1.00 89.31 98 SER A CA 1
ATOM 719 C C . SER A 1 98 ? -7.545 1.963 -2.167 1.00 89.31 98 SER A C 1
ATOM 721 O O . SER A 1 98 ? -6.477 1.450 -1.839 1.00 89.31 98 SER A O 1
ATOM 723 N N . CYS A 1 99 ? -8.496 2.240 -1.279 1.00 90.88 99 CYS A N 1
ATOM 724 C CA . CYS A 1 99 ? -8.352 1.959 0.147 1.00 90.88 99 CYS A CA 1
ATOM 725 C C . CYS A 1 99 ? -9.186 0.763 0.570 1.00 90.88 99 CYS A C 1
ATOM 727 O O . CYS A 1 99 ? -10.383 0.742 0.314 1.00 90.88 99 CYS A O 1
ATOM 729 N N . TYR A 1 100 ? -8.585 -0.173 1.293 1.00 92.56 100 TYR A N 1
ATOM 730 C CA . TYR A 1 100 ? -9.302 -1.277 1.919 1.00 92.56 100 TYR A CA 1
ATOM 731 C C . TYR A 1 100 ? -9.573 -0.962 3.390 1.00 92.56 100 TYR A C 1
ATOM 733 O O . TYR A 1 100 ? -8.627 -0.803 4.161 1.00 92.56 100 TYR A O 1
ATOM 741 N N . GLU A 1 101 ? -10.842 -0.857 3.785 1.00 91.81 101 GLU A N 1
ATOM 742 C CA . GLU A 1 101 ? -11.246 -0.616 5.174 1.00 91.81 101 GLU A CA 1
ATOM 743 C C . GLU A 1 101 ? -11.288 -1.915 5.996 1.00 91.81 101 GLU A C 1
ATOM 745 O O . GLU A 1 101 ? -11.982 -2.871 5.659 1.00 91.81 101 GLU A O 1
ATOM 750 N N . LEU A 1 102 ? -10.584 -1.931 7.129 1.00 88.75 102 LEU A N 1
ATOM 751 C CA . LEU A 1 102 ? -10.655 -2.992 8.129 1.00 88.75 102 LEU A CA 1
ATOM 752 C C . LEU A 1 102 ? -11.705 -2.609 9.171 1.00 88.75 102 LEU A C 1
ATOM 754 O O . LEU A 1 102 ? -11.364 -2.055 10.225 1.00 88.75 102 LEU A O 1
ATOM 758 N N . VAL A 1 103 ? -12.965 -2.937 8.878 1.00 80.00 103 VAL A N 1
ATOM 759 C CA . VAL A 1 103 ? -14.160 -2.553 9.654 1.00 80.00 103 VAL A CA 1
ATOM 760 C C . VAL A 1 103 ? -13.978 -2.760 11.164 1.00 80.00 103 VAL A C 1
ATOM 762 O O . VAL A 1 103 ? -14.238 -1.856 11.953 1.00 80.00 103 VAL A O 1
ATOM 765 N N . ALA A 1 104 ? -13.420 -3.900 11.582 1.00 85.06 104 ALA A N 1
ATOM 766 C CA . ALA A 1 104 ? -13.216 -4.222 12.998 1.00 85.06 104 ALA A CA 1
ATOM 767 C C . ALA A 1 104 ? -12.256 -3.270 13.749 1.00 85.06 104 ALA A C 1
ATOM 769 O O . ALA A 1 104 ? -12.285 -3.194 14.973 1.00 85.06 104 ALA A O 1
ATOM 770 N N . SER A 1 105 ? -11.380 -2.555 13.039 1.00 81.06 105 SER A N 1
ATOM 771 C CA . SER A 1 105 ? -10.279 -1.772 13.628 1.00 81.06 105 SER A CA 1
ATOM 772 C C . SER A 1 105 ? -10.253 -0.301 13.214 1.00 81.06 105 SER A C 1
ATOM 774 O O . SER A 1 105 ? -9.312 0.411 13.588 1.00 81.06 105 SER A O 1
ATOM 776 N N . GLN A 1 106 ? -11.243 0.153 12.433 1.00 86.06 106 GLN A N 1
ATOM 777 C CA . GLN A 1 106 ? -11.320 1.520 11.893 1.00 86.06 106 GLN A CA 1
ATOM 778 C C . GLN A 1 106 ? -9.979 1.978 11.294 1.00 86.06 106 GLN A C 1
ATOM 780 O O . GLN A 1 106 ? -9.457 3.056 11.585 1.00 86.06 106 GLN A O 1
ATOM 785 N N . SER A 1 107 ? -9.342 1.071 10.562 1.00 90.31 107 SER A N 1
ATOM 786 C CA . SER A 1 107 ? -8.024 1.266 9.965 1.00 90.31 107 SER A CA 1
ATOM 787 C C . SER A 1 107 ? -8.106 0.876 8.498 1.00 90.31 107 SER A C 1
ATOM 789 O O . SER A 1 107 ? -9.013 0.149 8.105 1.00 90.31 107 SER A O 1
ATOM 791 N N . TYR A 1 108 ? -7.166 1.352 7.692 1.00 92.62 108 TYR A N 1
ATOM 792 C CA . TYR A 1 108 ? -7.184 1.172 6.247 1.00 92.62 108 TYR A CA 1
ATOM 793 C C . TYR A 1 108 ? -5.843 0.636 5.756 1.00 92.62 108 TYR A C 1
ATOM 795 O O . TYR A 1 108 ? -4.801 0.941 6.344 1.00 92.62 108 TYR A O 1
ATOM 803 N N . TYR A 1 109 ? -5.877 -0.113 4.657 1.00 93.81 109 TYR A N 1
ATOM 804 C CA . TYR A 1 109 ? -4.712 -0.361 3.811 1.00 93.81 109 TYR A CA 1
ATOM 805 C C . TYR A 1 109 ? -4.817 0.436 2.523 1.00 93.81 109 TYR A C 1
ATOM 807 O O . TYR A 1 109 ? -5.912 0.639 1.996 1.00 93.81 109 TYR A O 1
ATOM 815 N N . CYS A 1 110 ? -3.664 0.838 2.000 1.00 93.25 110 CYS A N 1
ATOM 816 C CA . CYS A 1 110 ? -3.569 1.368 0.656 1.00 93.25 110 CYS A CA 1
ATOM 817 C C . CYS A 1 110 ? -3.247 0.244 -0.336 1.00 93.25 110 CYS A C 1
ATOM 819 O O . CYS A 1 110 ? -2.285 -0.492 -0.138 1.00 93.25 110 CYS A O 1
ATOM 821 N N . LEU A 1 111 ? -4.036 0.131 -1.403 1.00 93.19 111 LEU A N 1
ATOM 822 C CA . LEU A 1 111 ? -3.857 -0.868 -2.461 1.00 93.19 111 LEU A CA 1
ATOM 823 C C . LEU A 1 111 ? -3.313 -0.273 -3.765 1.00 93.19 111 LEU A C 1
ATOM 825 O O . LEU A 1 111 ? -3.124 -1.002 -4.735 1.00 93.19 111 LEU A O 1
ATOM 829 N N . ASP A 1 112 ? -3.054 1.034 -3.805 1.00 92.50 112 ASP A N 1
ATOM 830 C CA . ASP A 1 112 ? -2.419 1.653 -4.964 1.00 92.50 112 ASP A CA 1
ATOM 831 C C . ASP A 1 112 ? -0.965 1.177 -5.070 1.00 92.50 112 ASP A C 1
ATOM 833 O O . ASP A 1 112 ? -0.186 1.295 -4.123 1.00 92.50 112 ASP A O 1
ATOM 837 N N . GLY A 1 113 ? -0.601 0.648 -6.235 1.00 91.62 113 GLY A N 1
ATOM 838 C CA . GLY A 1 113 ? 0.775 0.292 -6.551 1.00 91.62 113 GLY A CA 1
ATOM 839 C C . GLY A 1 113 ? 1.591 1.513 -6.972 1.00 91.62 113 GLY A C 1
ATOM 840 O O . GLY A 1 113 ? 1.070 2.455 -7.566 1.00 91.62 113 GLY A O 1
ATOM 841 N N . TYR A 1 114 ? 2.890 1.480 -6.696 1.00 91.19 114 TYR A N 1
ATOM 842 C CA . TYR A 1 114 ? 3.856 2.467 -7.169 1.00 91.19 114 TYR A CA 1
ATOM 843 C C . TYR A 1 114 ? 4.940 1.792 -8.006 1.00 91.19 114 TYR A C 1
ATOM 845 O O . TYR A 1 114 ? 5.656 0.922 -7.507 1.00 91.19 114 TYR A O 1
ATOM 853 N N . SER A 1 115 ? 5.095 2.217 -9.259 1.00 89.88 115 SER A N 1
ATOM 854 C CA . SER A 1 115 ? 6.169 1.729 -10.123 1.00 89.88 115 SER A CA 1
ATOM 855 C C . SER A 1 115 ? 7.431 2.553 -9.888 1.00 89.88 115 SER A C 1
ATOM 857 O O . SER A 1 115 ? 7.528 3.714 -10.286 1.00 89.88 115 SER A O 1
ATOM 859 N N . GLY A 1 116 ? 8.437 1.953 -9.258 1.00 85.50 116 GLY A N 1
ATOM 860 C CA . GLY A 1 116 ? 9.690 2.644 -8.982 1.00 85.50 116 GLY A CA 1
ATOM 861 C C . GLY A 1 116 ? 10.770 1.742 -8.406 1.00 85.50 116 GLY A C 1
ATOM 862 O O . GLY A 1 116 ? 10.564 0.554 -8.176 1.00 85.50 116 GLY A O 1
ATOM 863 N N . ILE A 1 117 ? 11.947 2.323 -8.182 1.00 87.19 117 ILE A N 1
ATOM 864 C CA . ILE A 1 117 ? 13.125 1.582 -7.708 1.00 87.19 117 ILE A CA 1
ATOM 865 C C . ILE A 1 117 ? 12.962 1.177 -6.235 1.00 87.19 117 ILE A C 1
ATOM 867 O O . ILE A 1 117 ? 13.333 0.072 -5.855 1.00 87.19 117 ILE A O 1
ATOM 871 N N . SER A 1 118 ? 12.375 2.056 -5.419 1.00 89.44 118 SER A N 1
ATOM 872 C CA . SER A 1 118 ? 12.235 1.885 -3.971 1.00 89.44 118 SER A CA 1
ATOM 873 C C . SER A 1 118 ? 10.860 2.365 -3.485 1.00 89.44 118 SER A C 1
ATOM 875 O O . SER A 1 118 ? 10.354 3.361 -4.009 1.00 89.44 118 SER A O 1
ATOM 877 N N . PRO A 1 119 ? 10.265 1.738 -2.452 1.00 90.81 119 PRO A N 1
ATOM 878 C CA . PRO A 1 119 ? 9.021 2.206 -1.829 1.00 90.81 119 PRO A CA 1
ATOM 879 C C . PRO A 1 119 ? 9.197 3.539 -1.071 1.00 90.81 119 PRO A C 1
ATOM 881 O O . PRO A 1 119 ? 8.209 4.186 -0.700 1.00 90.81 119 PRO A O 1
ATOM 884 N N . GLY A 1 120 ? 10.445 3.977 -0.872 1.00 90.31 120 GLY A N 1
ATOM 885 C CA . GLY A 1 120 ? 10.836 5.178 -0.140 1.00 90.31 120 GLY A CA 1
ATOM 886 C C . GLY A 1 120 ? 11.187 4.909 1.327 1.00 90.31 120 GLY A C 1
ATOM 887 O O . GLY A 1 120 ? 11.457 3.764 1.686 1.00 90.31 120 GLY A O 1
ATOM 888 N N . PRO A 1 121 ? 11.241 5.953 2.173 1.00 92.62 121 PRO A N 1
ATOM 889 C CA . PRO A 1 121 ? 11.770 5.833 3.529 1.00 92.62 121 PRO A CA 1
ATOM 890 C C . PRO A 1 121 ? 10.811 5.103 4.482 1.00 92.62 121 PRO A C 1
ATOM 892 O O . PRO A 1 121 ? 9.592 5.152 4.303 1.00 92.62 121 PRO A O 1
ATOM 895 N N . SER A 1 122 ? 11.362 4.491 5.533 1.00 92.06 122 SER A N 1
ATOM 896 C CA . SER A 1 122 ? 10.599 3.930 6.661 1.00 92.06 122 SER A CA 1
ATOM 897 C C . SER A 1 122 ? 9.983 5.047 7.509 1.00 92.06 122 SER A C 1
ATOM 899 O O . SER A 1 122 ? 10.562 6.119 7.650 1.00 92.06 122 SER A O 1
ATOM 901 N N . CYS A 1 123 ? 8.796 4.827 8.072 1.00 90.00 123 CYS A N 1
ATOM 902 C CA . CYS A 1 123 ? 8.161 5.783 8.977 1.00 90.00 123 CYS A CA 1
ATOM 903 C C . CYS A 1 123 ? 8.826 5.784 10.362 1.00 90.00 123 CYS A C 1
ATOM 905 O O . CYS A 1 123 ? 8.981 6.842 10.966 1.00 90.00 123 CYS A O 1
ATOM 907 N N . THR A 1 124 ? 9.263 4.621 10.850 1.00 86.31 124 THR A N 1
ATOM 908 C CA . THR A 1 124 ? 9.844 4.472 12.196 1.00 86.31 124 THR A CA 1
ATOM 909 C C . THR A 1 124 ? 11.181 5.209 12.359 1.00 86.31 124 THR A C 1
ATOM 911 O O . THR A 1 124 ? 11.483 5.711 13.437 1.00 86.31 124 THR A O 1
ATOM 914 N N . THR A 1 125 ? 11.979 5.337 11.296 1.00 65.25 125 THR A N 1
ATOM 915 C CA . THR A 1 125 ? 13.263 6.066 11.333 1.00 65.25 125 THR A CA 1
ATOM 916 C C . THR A 1 125 ? 13.117 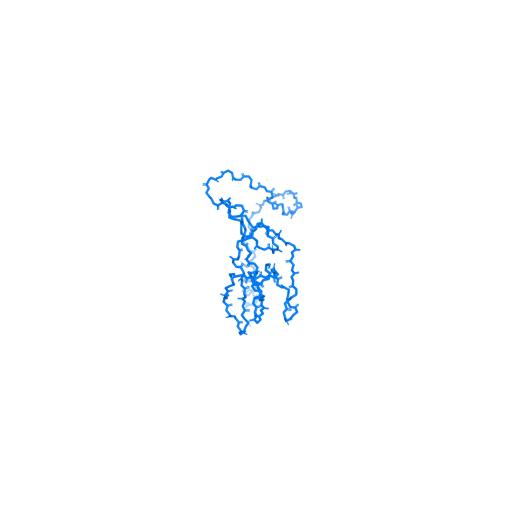7.588 11.218 1.00 65.25 125 THR A C 1
ATOM 918 O O . THR A 1 125 ? 14.114 8.301 11.302 1.00 65.25 125 THR A O 1
ATOM 921 N N . HIS A 1 126 ? 11.896 8.087 11.011 1.00 52.72 126 HIS A N 1
ATOM 922 C CA . HIS A 1 126 ? 11.570 9.508 10.845 1.00 52.72 126 HIS A CA 1
ATOM 923 C C . HIS A 1 126 ? 10.482 9.992 11.829 1.00 52.72 126 HIS A C 1
ATOM 925 O O . HIS A 1 126 ? 9.835 11.006 11.557 1.00 52.72 126 HIS A O 1
ATOM 931 N N . ALA A 1 127 ? 10.265 9.258 12.928 1.00 48.47 127 ALA A N 1
ATOM 932 C CA . ALA A 1 127 ? 9.339 9.623 14.004 1.00 48.47 127 ALA A CA 1
ATOM 933 C C . ALA A 1 127 ? 9.886 10.743 14.903 1.00 48.47 127 ALA A C 1
ATOM 935 O O . ALA A 1 127 ? 11.109 10.741 15.176 1.00 48.47 127 ALA A O 1
#

Secondary structure (DSSP, 8-state):
--HHHHHHHHHHHGGGS---------------------------S----EE-----EE-TTSPEES-S--SSEEE---BTTBPEEEE---BSS--SSSEEEEGGGTEEEE---EESS-----SGGG-